Protein AF-A0A841K9D4-F1 (afdb_monomer_lite)

Sequence (179 aa):
MTDPAIRDAIVAAYGRESAAALAARYGKTKNAVIGIWFRHVPPEQRAEMLRSPARKAVMAAARARKARARRERKKALPVELPALQMEPAREPFSEIGVGLIDLLPEHCRFPIGDGRAIRYCGAPRLYKPGMFSDGCSPYCEEHTRLCYVPLEARQERKLKRKQKDVARRRPQQIAWGGL

Organism: NCBI:txid1743235

Secondary structure (DSSP, 8-state):
---HHHHHHHHHHBTTB-HHHHHHHTT--HHHHHHHHHHHS-HHHHHHHHH-HHHHHHHHHHHHHHHHHHHHHTTSPP--PPP---PPPP----SSPBPSTT--TTB---EESSGGG-EE--SBP-B-TTTSTTSB-SS-HHHHHHH---HHHHHHHHHHHHHHHHHHTS---------

Radius of gyration: 27.63 Å; chains: 1; bounding box: 62×57×73 Å

Foldseek 3Di:
DDDP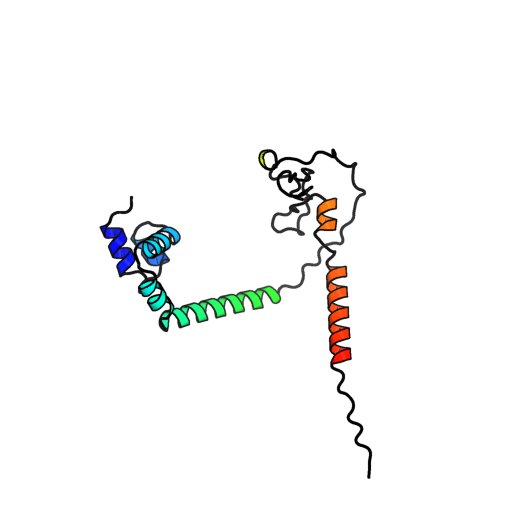VLLVVLLVCPLVDQLVVSCVVVVHDSVVSVVSNVVPDDPVVVVVSCPDPVNVVVVVVVVVVVVVVVVVVVPPDPDDDDDDPDDDDDDQPDPDAAQPVRQDPQFQQCWDDDDPPTGGSGDGWDQAPPPDPVSTHSHHPVVCCVVDDPVVVVVVVVVVVVVVVVVVPPPPPPPPDDD

pLDDT: mean 80.56, std 13.21, range [48.59, 97.12]

Structure (mmCIF, N/CA/C/O backbone):
data_AF-A0A841K9D4-F1
#
_entry.id   AF-A0A841K9D4-F1
#
loop_
_atom_site.group_PDB
_atom_site.id
_atom_site.type_symbol
_atom_site.label_atom_id
_atom_site.label_alt_id
_atom_site.label_comp_id
_atom_site.label_asym_id
_atom_site.label_entity_id
_atom_site.label_seq_id
_atom_site.pdbx_PDB_ins_code
_atom_site.Cartn_x
_atom_site.Cartn_y
_atom_site.Cartn_z
_atom_site.occupancy
_atom_site.B_iso_or_equiv
_atom_site.auth_seq_id
_atom_site.auth_comp_id
_atom_site.auth_asym_id
_atom_site.auth_atom_id
_atom_site.pdbx_PDB_model_num
ATOM 1 N N . MET A 1 1 ? 1.261 8.018 -26.901 1.00 61.44 1 MET A N 1
ATOM 2 C CA . MET A 1 1 ? 2.168 6.925 -27.327 1.00 61.44 1 MET A CA 1
ATOM 3 C C . MET A 1 1 ? 3.601 7.397 -27.110 1.00 61.44 1 MET A C 1
ATOM 5 O O . MET A 1 1 ? 3.854 8.573 -27.322 1.00 61.44 1 MET A O 1
ATOM 9 N N . THR A 1 2 ? 4.500 6.561 -26.583 1.00 78.06 2 THR A N 1
ATOM 10 C CA . THR A 1 2 ? 5.900 6.971 -26.346 1.00 78.06 2 THR A CA 1
ATOM 11 C C . THR A 1 2 ? 6.660 6.942 -27.664 1.00 78.06 2 THR A C 1
ATOM 13 O O . THR A 1 2 ? 6.565 5.942 -28.370 1.00 78.06 2 THR A O 1
ATOM 16 N N . ASP A 1 3 ? 7.414 8.000 -27.958 1.00 92.88 3 ASP A N 1
ATOM 17 C CA . ASP A 1 3 ? 8.339 8.055 -29.092 1.00 92.88 3 ASP A CA 1
ATOM 18 C C . ASP A 1 3 ? 9.238 6.793 -29.118 1.00 92.88 3 ASP A C 1
ATOM 20 O O . ASP A 1 3 ? 9.890 6.500 -28.102 1.00 92.88 3 ASP A O 1
ATOM 24 N N . PRO A 1 4 ? 9.250 6.022 -30.227 1.00 94.00 4 PRO A N 1
ATOM 25 C CA . PRO A 1 4 ? 10.085 4.834 -30.381 1.00 94.00 4 PRO A CA 1
ATOM 26 C C . PRO A 1 4 ? 11.567 5.086 -30.081 1.00 94.00 4 PRO A C 1
ATOM 28 O O . PRO A 1 4 ? 12.192 4.257 -29.421 1.00 94.00 4 PRO A O 1
ATOM 31 N N . ALA A 1 5 ? 12.108 6.249 -30.454 1.00 94.88 5 ALA A N 1
ATOM 32 C CA . ALA A 1 5 ? 13.510 6.582 -30.210 1.00 94.88 5 ALA A CA 1
ATOM 33 C C . ALA A 1 5 ? 13.805 6.730 -28.709 1.00 94.88 5 ALA A C 1
ATOM 35 O O . ALA A 1 5 ? 14.793 6.203 -28.193 1.00 94.88 5 ALA A O 1
ATOM 36 N N . ILE A 1 6 ? 12.901 7.383 -27.970 1.00 94.56 6 ILE A N 1
ATOM 37 C CA . ILE A 1 6 ? 13.016 7.532 -26.511 1.00 94.56 6 ILE A CA 1
ATOM 38 C C . ILE A 1 6 ? 12.877 6.174 -25.820 1.00 94.56 6 ILE A C 1
ATOM 40 O O . ILE A 1 6 ? 13.590 5.888 -24.856 1.00 94.56 6 ILE A O 1
ATOM 44 N N . ARG A 1 7 ? 11.958 5.326 -26.294 1.00 95.56 7 ARG A N 1
ATOM 45 C CA . ARG A 1 7 ? 11.789 3.961 -25.783 1.00 95.56 7 ARG A CA 1
ATOM 46 C C . ARG A 1 7 ? 13.087 3.168 -25.926 1.00 95.56 7 ARG A C 1
ATOM 48 O O . ARG A 1 7 ? 13.532 2.588 -24.937 1.00 95.56 7 ARG A O 1
ATOM 55 N N . ASP A 1 8 ? 13.684 3.159 -27.112 1.00 95.81 8 ASP A N 1
ATOM 56 C CA . ASP A 1 8 ? 14.861 2.337 -27.402 1.00 95.81 8 ASP A CA 1
ATOM 57 C C . ASP A 1 8 ? 16.095 2.846 -26.645 1.00 95.81 8 ASP A C 1
ATOM 59 O O . ASP A 1 8 ? 16.832 2.053 -26.054 1.00 95.81 8 ASP A O 1
ATOM 63 N N . ALA A 1 9 ? 16.243 4.169 -26.515 1.00 95.12 9 ALA A N 1
ATOM 64 C CA . ALA A 1 9 ? 17.269 4.776 -25.670 1.00 95.12 9 ALA A CA 1
ATOM 65 C C . ALA A 1 9 ? 17.110 4.398 -24.184 1.00 95.12 9 ALA A C 1
ATOM 67 O O . ALA A 1 9 ? 18.091 4.053 -23.519 1.00 95.12 9 ALA A O 1
ATOM 68 N N . ILE A 1 10 ? 15.875 4.404 -23.660 1.00 95.38 10 ILE A N 1
ATOM 69 C CA . ILE A 1 10 ? 15.587 3.940 -22.296 1.00 95.38 10 ILE A CA 1
ATOM 70 C C . ILE A 1 10 ? 15.970 2.469 -22.152 1.00 95.38 10 ILE A C 1
ATOM 72 O O . ILE A 1 10 ? 16.672 2.129 -21.204 1.00 95.38 10 ILE A O 1
ATOM 76 N N . VAL A 1 11 ? 15.536 1.603 -23.071 1.00 94.25 11 VAL A N 1
ATOM 77 C CA . VAL A 1 11 ? 15.807 0.160 -23.005 1.00 94.25 11 VAL A CA 1
ATOM 78 C C . VAL A 1 11 ? 17.309 -0.124 -23.000 1.00 94.25 11 VAL A C 1
ATOM 80 O O . VAL A 1 11 ? 17.773 -0.894 -22.161 1.00 94.25 11 VAL A O 1
ATOM 83 N N . ALA A 1 12 ? 18.071 0.548 -23.865 1.00 93.12 12 ALA A N 1
ATOM 84 C CA . ALA A 1 12 ? 19.510 0.353 -23.987 1.00 93.12 12 ALA A CA 1
ATOM 85 C C . ALA A 1 12 ? 20.308 0.867 -22.776 1.00 93.12 12 ALA A C 1
ATOM 87 O O . ALA A 1 12 ? 21.334 0.277 -22.435 1.00 93.12 12 ALA A O 1
ATOM 88 N N . ALA A 1 13 ? 19.886 1.968 -22.143 1.00 92.19 13 ALA A N 1
ATOM 89 C CA . ALA A 1 13 ? 20.603 2.596 -21.026 1.00 92.19 13 ALA A CA 1
ATOM 90 C C . ALA A 1 13 ? 20.217 2.035 -19.643 1.00 92.19 13 ALA A C 1
ATOM 92 O O . ALA A 1 13 ? 20.981 2.143 -18.674 1.00 92.19 13 ALA A O 1
ATOM 93 N N . TYR A 1 14 ? 19.029 1.439 -19.529 1.00 87.25 14 TYR A N 1
ATOM 94 C CA . TYR A 1 14 ? 18.499 0.941 -18.266 1.00 87.25 14 TYR A CA 1
ATOM 95 C C . TYR A 1 14 ? 19.344 -0.218 -17.722 1.00 87.25 14 TYR A C 1
ATOM 97 O O . TYR A 1 14 ? 19.513 -1.244 -18.371 1.00 87.25 14 TYR A O 1
ATOM 105 N N . GLY A 1 15 ? 19.874 -0.063 -16.505 1.00 81.81 15 GLY A N 1
ATOM 106 C CA . GLY A 1 15 ? 20.800 -1.023 -15.890 1.00 81.81 15 GLY A CA 1
ATOM 107 C C . GLY A 1 15 ? 22.222 -0.497 -15.744 1.00 81.81 15 GLY A C 1
ATOM 108 O O . GLY A 1 15 ? 22.879 -0.837 -14.761 1.00 81.81 15 GLY A O 1
ATOM 109 N N . ARG A 1 16 ? 22.654 0.384 -16.656 1.00 87.00 16 ARG A N 1
ATOM 110 C CA . ARG A 1 16 ? 23.852 1.221 -16.474 1.00 87.00 16 ARG A CA 1
ATOM 111 C C . ARG A 1 16 ? 23.503 2.493 -15.716 1.00 87.00 16 ARG A C 1
ATOM 113 O O . ARG A 1 16 ? 24.207 2.890 -14.795 1.00 87.00 16 ARG A O 1
ATOM 120 N N . GLU A 1 17 ? 22.367 3.085 -16.065 1.00 89.25 17 GLU A N 1
ATOM 121 C CA . GLU A 1 17 ? 21.839 4.272 -15.406 1.00 89.25 17 GLU A CA 1
ATOM 122 C C . GLU A 1 17 ? 20.659 3.935 -14.491 1.00 89.25 17 GLU A C 1
ATOM 124 O O . GLU A 1 17 ? 19.919 2.964 -14.697 1.00 89.25 17 GLU A O 1
ATOM 129 N N . SER A 1 18 ? 20.465 4.755 -13.456 1.00 91.31 18 SER A N 1
ATOM 130 C CA . SER A 1 18 ? 19.312 4.603 -12.572 1.00 91.31 18 SER A CA 1
ATOM 131 C C . SER A 1 18 ? 18.025 5.050 -13.273 1.00 91.31 18 SER A C 1
ATOM 133 O O . SE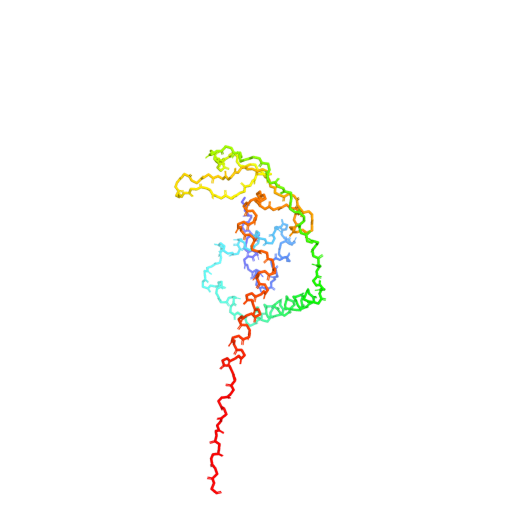R A 1 18 ? 18.007 6.023 -14.026 1.00 91.31 18 SER A O 1
ATOM 135 N N . ALA A 1 19 ? 16.906 4.399 -12.950 1.00 92.56 19 ALA A N 1
ATOM 136 C CA . ALA A 1 19 ? 15.592 4.776 -13.475 1.00 92.56 19 ALA A CA 1
ATOM 137 C C . ALA A 1 19 ? 15.216 6.244 -13.181 1.00 92.56 19 ALA A C 1
ATOM 139 O O . ALA A 1 19 ? 14.450 6.836 -13.930 1.00 92.56 19 ALA A O 1
ATOM 140 N N . ALA A 1 20 ? 15.740 6.824 -12.093 1.00 93.44 20 ALA A N 1
ATOM 141 C CA . ALA A 1 20 ? 15.516 8.224 -11.735 1.00 93.44 20 ALA A CA 1
ATOM 142 C C . ALA A 1 20 ? 16.302 9.191 -12.639 1.00 93.44 20 ALA A C 1
ATOM 144 O O . ALA A 1 20 ? 15.765 10.222 -13.029 1.00 93.44 20 ALA A O 1
ATOM 145 N N . ALA A 1 21 ? 17.534 8.837 -13.017 1.00 93.50 21 ALA A N 1
ATOM 146 C CA . ALA A 1 21 ? 18.341 9.635 -13.941 1.00 93.50 21 ALA A CA 1
ATOM 147 C C . ALA A 1 21 ? 17.725 9.652 -15.350 1.00 93.50 21 ALA A C 1
ATOM 149 O O . ALA A 1 21 ? 17.56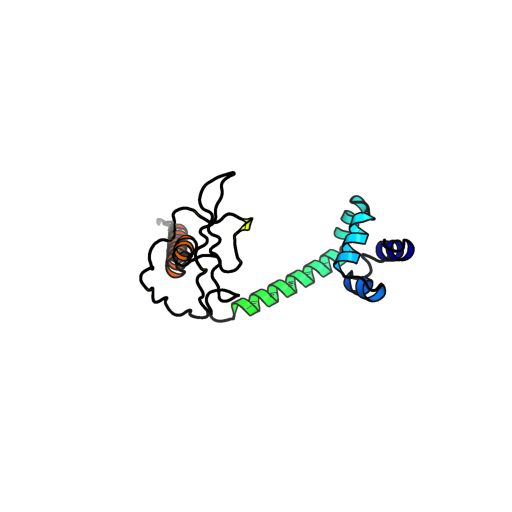2 10.714 -15.946 1.00 93.50 21 ALA A O 1
ATOM 150 N N . LEU A 1 22 ? 17.284 8.489 -15.841 1.00 95.56 22 LEU A N 1
ATOM 151 C CA . LEU A 1 22 ? 16.584 8.381 -17.127 1.00 95.56 22 LEU A CA 1
ATOM 152 C C . LEU A 1 22 ? 15.236 9.119 -17.109 1.00 95.56 22 LEU A C 1
ATOM 154 O O . LEU A 1 22 ? 14.869 9.770 -18.082 1.00 95.56 22 LEU A O 1
ATOM 158 N N . ALA A 1 23 ? 14.514 9.053 -15.989 1.00 96.31 23 ALA A N 1
ATOM 159 C CA . ALA A 1 23 ? 13.276 9.799 -15.783 1.00 96.31 23 ALA A CA 1
ATOM 160 C C . ALA A 1 23 ? 13.492 11.313 -15.925 1.00 96.31 23 ALA A C 1
ATOM 162 O O . ALA A 1 23 ? 12.771 11.956 -16.685 1.00 96.31 23 ALA A O 1
ATOM 163 N N . ALA A 1 24 ? 14.521 11.855 -15.266 1.00 96.25 24 ALA A N 1
ATOM 164 C CA . ALA A 1 24 ? 14.876 13.266 -15.374 1.00 96.25 24 ALA A CA 1
ATOM 165 C C . ALA A 1 24 ? 15.276 13.655 -16.808 1.00 96.25 24 ALA A C 1
ATOM 167 O O . ALA A 1 24 ? 14.780 14.651 -17.324 1.00 96.25 24 ALA A O 1
ATOM 168 N N . ARG A 1 25 ? 16.107 12.842 -17.479 1.00 96.38 25 ARG A N 1
ATOM 169 C CA . ARG A 1 25 ? 16.592 13.122 -18.843 1.00 96.38 25 ARG A CA 1
ATOM 170 C C . ARG A 1 25 ? 15.470 13.186 -19.880 1.00 96.38 25 ARG A C 1
ATOM 172 O O . ARG A 1 25 ? 15.495 14.047 -20.748 1.00 96.38 25 ARG A O 1
ATOM 179 N N . TYR A 1 26 ? 14.505 12.271 -19.806 1.00 95.75 26 TYR A N 1
ATOM 180 C CA . TYR A 1 26 ? 13.451 12.138 -20.819 1.00 95.75 26 TYR A CA 1
ATOM 181 C C . TYR A 1 26 ? 12.103 12.734 -20.390 1.00 95.75 26 TYR A C 1
ATOM 183 O O . TYR A 1 26 ? 11.088 12.455 -21.032 1.00 95.75 26 TYR A O 1
ATOM 191 N N . GLY A 1 27 ? 12.060 13.494 -19.289 1.00 95.81 27 GLY A N 1
ATOM 192 C CA . GLY A 1 27 ? 10.825 14.100 -18.780 1.00 95.81 27 GLY A CA 1
ATOM 193 C C . GLY A 1 27 ? 9.743 13.069 -18.436 1.00 95.81 27 GLY A C 1
ATOM 194 O O . GLY A 1 27 ? 8.563 13.275 -18.713 1.00 95.81 27 GLY A O 1
ATOM 195 N N . LYS A 1 28 ? 10.131 11.912 -17.887 1.00 95.38 28 LYS A N 1
ATOM 196 C CA . LYS A 1 28 ? 9.208 10.825 -17.512 1.00 95.38 28 LYS A CA 1
ATOM 197 C C . LYS A 1 28 ? 9.241 10.573 -16.016 1.00 95.38 28 LYS A C 1
ATOM 199 O O . LYS A 1 28 ? 10.209 10.882 -15.336 1.00 95.38 28 LYS A O 1
ATOM 204 N N . THR A 1 29 ? 8.203 9.934 -15.485 1.00 97.12 29 THR A N 1
ATOM 205 C CA . THR A 1 29 ? 8.250 9.440 -14.105 1.00 97.12 29 THR A CA 1
ATOM 206 C C . THR A 1 29 ? 9.127 8.191 -14.022 1.00 97.12 29 THR A C 1
ATOM 208 O O . THR A 1 29 ? 9.206 7.394 -14.961 1.00 97.12 29 THR A O 1
ATOM 211 N N . LYS A 1 30 ? 9.745 7.961 -12.859 1.00 95.75 30 LYS A N 1
ATOM 212 C CA . LYS A 1 30 ? 10.536 6.748 -12.593 1.00 95.75 30 LYS A CA 1
ATOM 213 C C . LYS A 1 30 ? 9.760 5.463 -12.922 1.00 95.75 30 LYS A C 1
ATOM 215 O O . LYS A 1 30 ? 10.314 4.551 -13.529 1.00 95.75 30 LYS A O 1
ATOM 220 N N . ASN A 1 31 ? 8.479 5.397 -12.553 1.00 96.06 31 ASN A N 1
ATOM 221 C CA . ASN A 1 31 ? 7.635 4.226 -12.807 1.00 96.06 31 ASN A CA 1
ATOM 222 C C . ASN A 1 31 ? 7.332 4.037 -14.298 1.00 96.06 31 ASN A C 1
ATOM 224 O O . ASN A 1 31 ? 7.272 2.900 -14.759 1.00 96.06 31 ASN A O 1
ATOM 228 N N . ALA A 1 32 ? 7.204 5.125 -15.065 1.00 96.44 32 ALA A N 1
ATOM 229 C CA . ALA A 1 32 ? 7.035 5.040 -16.511 1.00 96.44 32 ALA A CA 1
ATOM 230 C C . ALA A 1 32 ? 8.278 4.444 -17.189 1.00 96.44 32 ALA A C 1
ATOM 232 O O . ALA A 1 32 ? 8.137 3.553 -18.023 1.00 96.44 32 ALA A O 1
ATOM 233 N N . VAL A 1 33 ? 9.484 4.865 -16.787 1.00 96.69 33 VAL A N 1
ATOM 234 C CA . VAL A 1 33 ? 10.756 4.302 -17.283 1.00 96.69 33 VAL A CA 1
ATOM 235 C C . VAL A 1 33 ? 10.854 2.807 -16.965 1.00 96.69 33 VAL A C 1
ATOM 237 O O . VAL A 1 33 ? 11.141 2.006 -17.852 1.00 96.69 33 VAL A O 1
ATOM 240 N N . ILE A 1 34 ? 10.541 2.420 -15.722 1.00 93.75 34 ILE A N 1
ATOM 241 C CA . ILE A 1 34 ? 10.497 1.013 -15.296 1.00 93.75 34 ILE A CA 1
ATOM 242 C C . ILE A 1 34 ? 9.519 0.222 -16.178 1.00 93.75 34 ILE A C 1
ATOM 244 O O . ILE A 1 34 ? 9.882 -0.814 -16.729 1.00 93.75 34 ILE A O 1
ATOM 248 N N . GLY A 1 35 ? 8.291 0.718 -16.348 1.00 94.62 35 GLY A N 1
ATOM 249 C CA . GLY A 1 35 ? 7.260 0.048 -17.139 1.00 94.62 35 GLY A CA 1
ATOM 250 C C . GLY A 1 35 ? 7.616 -0.088 -18.621 1.00 94.62 35 GLY A C 1
ATOM 251 O O . GLY A 1 35 ? 7.310 -1.112 -19.223 1.00 94.62 35 GLY A O 1
ATOM 252 N N . ILE A 1 36 ? 8.286 0.911 -19.207 1.00 95.00 36 ILE A N 1
ATOM 253 C CA . ILE A 1 36 ? 8.812 0.836 -20.578 1.00 95.00 36 ILE A CA 1
ATOM 254 C C . ILE A 1 36 ? 9.821 -0.311 -20.681 1.00 95.00 36 ILE A C 1
ATOM 256 O O . ILE A 1 36 ? 9.649 -1.194 -21.516 1.00 95.00 36 ILE A O 1
ATOM 260 N N . TRP A 1 37 ? 10.808 -0.361 -19.787 1.00 94.88 37 TRP A N 1
ATOM 261 C CA . TRP A 1 37 ? 11.807 -1.428 -19.803 1.00 94.88 37 TRP A CA 1
ATOM 262 C C . TRP A 1 37 ? 11.182 -2.819 -19.617 1.00 94.88 37 TRP A C 1
ATOM 264 O O . TRP A 1 37 ? 11.459 -3.733 -20.388 1.00 94.88 37 TRP A O 1
ATOM 274 N N . PHE A 1 38 ? 10.268 -2.983 -18.654 1.00 93.12 38 PHE A N 1
ATOM 275 C CA . PHE A 1 38 ? 9.635 -4.280 -18.387 1.00 93.12 38 PHE A CA 1
ATOM 276 C C . PHE A 1 38 ? 8.763 -4.805 -19.534 1.00 93.12 38 PHE A C 1
ATOM 278 O O . PHE A 1 38 ? 8.614 -6.023 -19.628 1.00 93.12 38 PHE A O 1
ATOM 285 N N . ARG A 1 39 ? 8.182 -3.929 -20.366 1.00 94.94 39 ARG A N 1
ATOM 286 C CA . ARG A 1 39 ? 7.363 -4.322 -21.527 1.00 94.94 39 ARG A CA 1
ATOM 287 C C . ARG A 1 39 ? 8.190 -4.716 -22.746 1.00 94.94 39 ARG A C 1
ATOM 289 O O . ARG A 1 39 ? 7.735 -5.543 -23.522 1.00 94.94 39 ARG A O 1
ATOM 296 N N . HIS A 1 40 ? 9.359 -4.105 -22.924 1.00 93.31 40 HIS A N 1
ATOM 297 C CA . HIS A 1 40 ? 10.148 -4.243 -24.151 1.00 93.31 40 HIS A CA 1
ATOM 298 C C . HIS A 1 40 ? 11.380 -5.140 -24.004 1.00 93.31 40 HIS A C 1
ATOM 300 O O . HIS A 1 40 ? 11.969 -5.508 -25.013 1.00 93.31 40 HIS A O 1
ATOM 306 N N . VAL A 1 41 ? 11.757 -5.520 -22.779 1.00 91.44 41 VAL A N 1
ATOM 307 C CA . VAL A 1 41 ? 12.875 -6.441 -22.537 1.00 91.44 41 VAL A CA 1
ATOM 308 C C . VAL A 1 41 ? 12.366 -7.843 -22.179 1.00 91.44 41 VAL A C 1
ATOM 310 O O . VAL A 1 41 ? 11.579 -7.973 -21.230 1.00 91.44 41 VAL A O 1
ATOM 313 N N . PRO A 1 42 ? 12.827 -8.899 -22.882 1.00 91.62 42 PRO A N 1
ATOM 314 C CA . PRO A 1 42 ? 12.446 -10.283 -22.607 1.00 91.62 42 PRO A CA 1
ATOM 315 C C . PRO A 1 42 ? 12.762 -10.739 -21.167 1.00 91.62 42 PRO A C 1
ATOM 317 O O . PRO A 1 42 ? 13.751 -10.294 -20.576 1.00 91.62 42 PRO A O 1
ATOM 320 N N . PRO A 1 43 ? 11.942 -11.622 -20.560 1.00 87.25 43 PRO A N 1
ATOM 321 C CA . PRO A 1 43 ? 12.161 -12.170 -19.214 1.00 87.25 43 PRO A CA 1
ATOM 322 C C . PRO A 1 43 ? 13.571 -12.708 -18.957 1.00 87.25 43 PRO A C 1
ATOM 324 O O . PRO A 1 43 ? 14.103 -12.485 -17.868 1.00 87.25 43 PRO A O 1
ATOM 327 N N . GLU A 1 44 ? 14.183 -13.345 -19.946 1.00 87.50 44 GLU A N 1
ATOM 328 C CA . GLU A 1 44 ? 15.506 -13.961 -19.869 1.00 87.50 44 GLU A CA 1
ATOM 329 C C . GLU A 1 44 ? 16.582 -12.894 -19.621 1.00 87.50 44 GLU A C 1
ATOM 331 O O . GLU A 1 44 ? 17.340 -12.969 -18.650 1.00 87.50 44 GLU A O 1
ATOM 336 N N . GLN A 1 45 ? 16.552 -11.820 -20.414 1.00 82.75 45 GLN A N 1
ATOM 337 C CA . GLN A 1 45 ? 17.466 -10.681 -20.281 1.00 82.75 45 GLN A CA 1
ATOM 338 C C . GLN A 1 45 ? 17.223 -9.907 -18.976 1.00 82.75 45 GLN A C 1
ATOM 340 O O . GLN A 1 45 ? 18.162 -9.438 -18.323 1.00 82.75 45 GLN A O 1
ATOM 345 N N . ARG A 1 46 ? 15.961 -9.814 -18.524 1.00 84.81 46 ARG A N 1
ATOM 346 C CA . ARG A 1 46 ? 15.630 -9.192 -17.229 1.00 84.81 46 ARG A CA 1
ATOM 347 C C . ARG A 1 46 ? 16.252 -9.965 -16.062 1.00 84.81 46 ARG A C 1
ATOM 349 O O . ARG A 1 46 ? 16.745 -9.344 -15.114 1.00 84.81 46 ARG A O 1
ATOM 356 N N . ALA A 1 47 ? 16.227 -11.298 -16.117 1.00 79.94 47 ALA A N 1
ATOM 357 C CA . ALA A 1 47 ? 16.776 -12.167 -15.080 1.00 79.94 47 ALA A CA 1
ATOM 358 C C . ALA A 1 47 ? 18.306 -12.071 -14.997 1.00 79.94 47 ALA A C 1
ATOM 360 O O . ALA A 1 47 ? 18.856 -12.003 -13.896 1.00 79.94 47 ALA A O 1
ATOM 361 N N . GLU A 1 48 ? 18.987 -11.994 -16.137 1.00 79.00 48 GLU A N 1
ATOM 362 C CA . GLU A 1 48 ? 20.441 -11.833 -16.204 1.00 79.00 48 GLU A CA 1
ATOM 363 C C . GLU A 1 48 ? 20.900 -10.509 -15.575 1.00 79.00 48 GLU A C 1
ATOM 365 O O . GLU A 1 48 ? 21.739 -10.486 -14.669 1.00 79.00 48 GLU A O 1
ATOM 370 N N . MET A 1 49 ? 20.234 -9.404 -15.916 1.00 70.38 49 MET A N 1
ATOM 371 C CA . MET A 1 49 ? 20.494 -8.095 -15.307 1.00 70.38 49 MET A CA 1
ATOM 372 C C . MET A 1 49 ? 20.186 -8.029 -13.802 1.00 70.38 49 MET A C 1
ATOM 374 O O . MET A 1 49 ? 20.737 -7.194 -13.078 1.00 70.38 49 MET A O 1
ATOM 378 N N . LEU A 1 50 ? 19.266 -8.856 -13.300 1.00 68.06 50 LEU A N 1
ATOM 379 C CA . LEU A 1 50 ? 18.979 -8.973 -11.865 1.00 68.06 50 LEU A CA 1
ATOM 380 C C . LEU A 1 50 ? 20.051 -9.774 -11.117 1.00 68.06 50 LEU A C 1
ATOM 382 O O . LEU A 1 50 ? 20.220 -9.586 -9.910 1.00 68.06 50 LEU A O 1
ATOM 386 N N . ARG A 1 51 ? 20.783 -10.644 -11.820 1.00 69.31 51 ARG A N 1
ATOM 387 C CA . ARG A 1 51 ? 21.836 -11.493 -11.252 1.00 69.31 51 ARG A CA 1
ATOM 388 C C . ARG A 1 51 ? 23.201 -10.805 -11.186 1.00 69.31 51 ARG A C 1
ATOM 390 O O . ARG A 1 51 ? 24.083 -11.344 -10.514 1.00 69.31 51 ARG A O 1
ATOM 397 N N . SER A 1 52 ? 23.361 -9.625 -11.794 1.00 71.19 52 SER A N 1
ATOM 398 C CA . SER A 1 52 ? 24.653 -8.935 -11.855 1.00 71.19 52 SER A CA 1
ATOM 399 C C . SER A 1 52 ? 25.223 -8.606 -10.456 1.00 71.19 52 SER A C 1
ATOM 401 O O . SER A 1 52 ? 24.488 -8.144 -9.569 1.00 71.19 52 SER A O 1
ATOM 403 N N . PRO A 1 53 ? 26.537 -8.815 -10.224 1.00 72.25 53 PRO A N 1
ATOM 404 C CA . PRO A 1 53 ? 27.182 -8.540 -8.936 1.00 72.25 53 PRO A CA 1
ATOM 405 C C . PRO A 1 53 ? 27.045 -7.078 -8.494 1.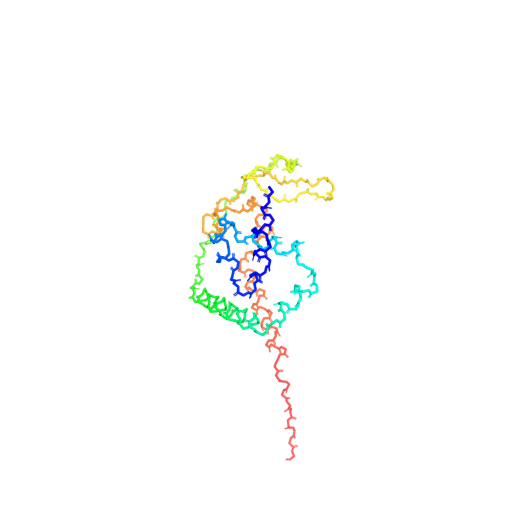00 72.25 53 PRO A C 1
ATOM 407 O O . PRO A 1 53 ? 26.760 -6.805 -7.328 1.00 72.25 53 PRO A O 1
ATOM 410 N N . ALA A 1 54 ? 27.150 -6.140 -9.440 1.00 69.69 54 ALA A N 1
ATOM 411 C CA . ALA A 1 54 ? 26.987 -4.710 -9.187 1.00 69.69 54 ALA A CA 1
ATOM 412 C C . ALA A 1 54 ? 25.601 -4.388 -8.604 1.00 69.69 54 ALA A C 1
ATOM 414 O O . ALA A 1 54 ? 25.474 -3.648 -7.626 1.00 69.69 54 ALA A O 1
ATOM 415 N N . ARG A 1 55 ? 24.542 -5.012 -9.133 1.00 67.75 55 ARG A N 1
ATOM 416 C CA . ARG A 1 55 ? 23.184 -4.806 -8.625 1.00 67.75 55 ARG A CA 1
ATOM 417 C C . ARG A 1 55 ? 22.970 -5.469 -7.267 1.00 67.75 55 ARG A C 1
ATOM 419 O O . ARG A 1 55 ? 22.278 -4.898 -6.422 1.00 67.75 55 ARG A O 1
ATOM 426 N N . LYS A 1 56 ? 23.594 -6.627 -7.019 1.00 73.62 56 LYS A N 1
ATOM 427 C CA . LYS A 1 56 ? 23.604 -7.255 -5.687 1.00 73.62 56 LYS A CA 1
ATOM 428 C C . LYS A 1 56 ? 24.253 -6.338 -4.645 1.00 73.62 56 LYS A C 1
ATOM 430 O O . LYS A 1 56 ? 23.676 -6.171 -3.571 1.00 73.62 56 LYS A O 1
ATOM 435 N N . ALA A 1 57 ? 25.369 -5.685 -4.975 1.00 75.00 57 ALA A N 1
ATOM 436 C CA . ALA A 1 57 ? 26.040 -4.731 -4.090 1.00 75.00 57 ALA A CA 1
ATOM 437 C C . ALA A 1 57 ? 25.163 -3.502 -3.781 1.00 75.00 57 ALA A C 1
ATOM 439 O O . ALA A 1 57 ? 24.966 -3.158 -2.614 1.00 75.00 57 ALA A O 1
ATOM 440 N N . VAL A 1 58 ? 24.539 -2.899 -4.801 1.00 75.31 58 VAL A N 1
ATOM 441 C CA . VAL A 1 58 ? 23.610 -1.764 -4.620 1.00 75.31 58 VAL A CA 1
ATOM 442 C C . VAL A 1 58 ? 22.412 -2.154 -3.743 1.00 75.31 58 VAL A C 1
ATOM 444 O O . VAL A 1 58 ? 22.023 -1.414 -2.835 1.00 75.31 58 VAL A O 1
ATOM 447 N N . MET A 1 59 ? 21.840 -3.342 -3.959 1.00 74.62 59 MET A N 1
ATOM 448 C CA . MET A 1 59 ? 20.726 -3.847 -3.150 1.00 74.62 59 MET A CA 1
ATOM 449 C C . MET A 1 59 ? 21.147 -4.149 -1.706 1.00 74.62 59 MET A C 1
ATOM 451 O O . MET A 1 59 ? 20.378 -3.883 -0.778 1.00 74.62 59 MET A O 1
ATOM 455 N N . ALA A 1 60 ? 22.358 -4.667 -1.492 1.00 79.06 60 ALA A N 1
ATOM 456 C CA . ALA A 1 60 ? 22.912 -4.895 -0.160 1.00 79.06 60 ALA A CA 1
ATOM 457 C C . ALA A 1 60 ? 23.112 -3.574 0.602 1.00 79.06 60 ALA A C 1
ATOM 459 O O . ALA A 1 60 ? 22.664 -3.457 1.745 1.00 79.06 60 ALA A O 1
ATOM 460 N N . ALA A 1 61 ? 23.664 -2.547 -0.052 1.00 78.69 61 ALA A N 1
ATOM 461 C CA . ALA A 1 61 ? 23.820 -1.212 0.526 1.00 78.69 61 ALA A CA 1
ATOM 462 C C . ALA A 1 61 ? 22.464 -0.574 0.892 1.00 78.69 61 ALA A C 1
ATOM 464 O O . ALA A 1 61 ? 22.286 -0.054 1.998 1.00 78.69 61 ALA A O 1
ATOM 465 N N . ALA A 1 62 ? 21.461 -0.682 0.013 1.00 77.62 62 ALA A N 1
ATOM 466 C CA . ALA A 1 62 ? 20.108 -0.195 0.293 1.00 77.62 62 ALA A CA 1
ATOM 467 C C . ALA A 1 62 ? 19.463 -0.919 1.492 1.00 77.62 62 ALA A C 1
ATOM 469 O O . ALA A 1 62 ? 18.825 -0.288 2.343 1.00 77.62 62 ALA A O 1
ATOM 470 N N . ARG A 1 63 ? 19.658 -2.241 1.602 1.00 83.19 63 ARG A N 1
ATOM 471 C CA . ARG A 1 63 ? 19.196 -3.037 2.752 1.00 83.19 63 ARG A CA 1
ATOM 472 C C . ARG A 1 63 ? 19.895 -2.624 4.046 1.00 83.19 63 ARG A C 1
ATOM 474 O O . ARG A 1 63 ? 19.212 -2.458 5.056 1.00 83.19 63 ARG A O 1
ATOM 481 N N . ALA A 1 64 ? 21.208 -2.399 4.014 1.00 83.00 64 ALA A N 1
ATOM 482 C CA . ALA A 1 64 ? 21.973 -1.931 5.168 1.00 83.00 64 ALA A CA 1
ATOM 483 C C . ALA A 1 64 ? 21.476 -0.559 5.659 1.00 83.00 64 ALA A C 1
ATOM 485 O O . ALA A 1 64 ? 21.208 -0.386 6.850 1.00 83.00 64 ALA A O 1
ATOM 486 N N . ARG A 1 65 ? 21.226 0.386 4.740 1.00 82.00 65 ARG A N 1
ATOM 487 C CA . ARG A 1 65 ? 20.661 1.705 5.072 1.00 82.00 65 ARG A CA 1
ATOM 488 C C . ARG A 1 65 ? 19.273 1.596 5.710 1.00 82.00 65 ARG A C 1
ATOM 490 O O . ARG A 1 65 ? 19.007 2.239 6.724 1.00 82.00 65 ARG A O 1
ATOM 497 N N . LYS A 1 66 ? 18.401 0.730 5.179 1.00 80.12 66 LYS A N 1
ATOM 498 C CA . LYS A 1 66 ? 17.069 0.473 5.758 1.00 80.12 66 LYS A CA 1
ATOM 499 C C . LYS A 1 66 ? 17.157 -0.175 7.146 1.00 80.12 66 LYS A C 1
ATOM 501 O O . LYS A 1 66 ? 16.375 0.161 8.035 1.00 80.12 66 LYS A O 1
ATOM 506 N N . ALA A 1 67 ? 18.108 -1.086 7.350 1.00 80.38 67 ALA A N 1
ATOM 507 C CA . ALA A 1 67 ? 18.345 -1.714 8.647 1.00 80.38 67 ALA A CA 1
ATOM 508 C C . ALA A 1 67 ? 18.828 -0.698 9.694 1.00 80.38 67 ALA A C 1
ATOM 510 O O . ALA A 1 67 ? 18.343 -0.727 10.828 1.00 80.38 67 ALA A O 1
ATOM 511 N N . ARG A 1 68 ? 19.707 0.235 9.305 1.00 80.75 68 ARG A N 1
ATOM 512 C CA . ARG A 1 68 ? 20.156 1.343 10.159 1.00 80.75 68 ARG A CA 1
ATOM 513 C C . ARG A 1 68 ? 18.993 2.250 10.573 1.00 80.75 68 ARG A C 1
ATOM 515 O O . ARG A 1 68 ? 18.765 2.409 11.769 1.00 80.75 68 ARG A O 1
ATOM 522 N N . ALA A 1 69 ? 18.183 2.712 9.620 1.00 75.75 69 ALA A N 1
ATOM 523 C CA . ALA A 1 69 ? 17.009 3.543 9.911 1.00 75.75 69 ALA A CA 1
ATOM 524 C C . ALA A 1 69 ? 16.006 2.845 10.856 1.00 75.75 69 ALA A C 1
ATOM 526 O O . ALA A 1 69 ? 15.405 3.463 11.733 1.00 75.75 69 ALA A O 1
ATOM 527 N N . ARG A 1 70 ? 15.843 1.519 10.729 1.00 74.69 70 ARG A N 1
ATOM 528 C CA . ARG A 1 70 ? 14.995 0.733 11.640 1.00 74.69 70 ARG A CA 1
ATOM 529 C C . ARG A 1 70 ? 15.584 0.623 13.050 1.00 74.69 70 ARG A C 1
ATOM 531 O O . ARG A 1 70 ? 14.815 0.567 14.006 1.00 74.69 70 ARG A O 1
ATOM 538 N N . ARG A 1 71 ? 16.912 0.546 13.193 1.00 73.50 71 ARG A N 1
ATOM 539 C CA . ARG A 1 71 ? 17.579 0.554 14.507 1.00 73.50 71 ARG A CA 1
ATOM 540 C C . ARG A 1 71 ? 17.426 1.911 15.191 1.00 73.50 71 ARG A C 1
ATOM 542 O O . ARG A 1 71 ? 17.122 1.934 16.376 1.00 73.50 71 ARG A O 1
ATOM 549 N N . GLU A 1 72 ? 17.544 3.002 14.442 1.00 73.44 72 GLU A N 1
ATOM 550 C CA . GLU A 1 72 ? 17.317 4.363 14.947 1.00 73.44 72 GLU A CA 1
ATOM 551 C C . GLU A 1 72 ? 15.864 4.550 15.414 1.00 73.44 72 GLU A C 1
ATOM 553 O O . GLU A 1 72 ? 15.638 4.965 16.546 1.00 73.44 72 GLU A O 1
ATOM 558 N N . ARG A 1 73 ? 14.868 4.091 14.640 1.00 66.12 73 ARG A N 1
ATOM 559 C CA . ARG A 1 73 ? 13.453 4.111 15.069 1.00 66.12 73 ARG A CA 1
ATOM 560 C C . ARG A 1 73 ? 13.154 3.299 16.333 1.00 66.12 73 ARG A C 1
ATOM 562 O O . ARG A 1 73 ? 12.206 3.616 17.034 1.00 66.12 73 ARG A O 1
ATOM 569 N N . LYS A 1 74 ? 13.920 2.244 16.623 1.00 62.62 74 LYS A N 1
ATOM 570 C CA . LYS A 1 74 ? 13.739 1.430 17.840 1.00 62.62 74 LYS A CA 1
ATOM 571 C C . LYS A 1 74 ? 14.313 2.076 19.103 1.00 62.62 74 LYS A C 1
ATOM 573 O O . LYS A 1 74 ? 14.025 1.577 20.183 1.00 62.62 74 LYS A O 1
ATOM 578 N N . LYS A 1 75 ? 15.131 3.127 18.972 1.00 63.72 75 LYS A N 1
ATOM 579 C CA . LYS A 1 75 ? 15.603 3.936 20.107 1.00 63.72 75 LYS A CA 1
ATOM 580 C C . LYS A 1 75 ? 14.603 5.017 20.522 1.00 63.72 75 LYS A C 1
ATOM 582 O O . LYS A 1 75 ? 14.801 5.624 21.566 1.00 63.72 75 LYS A O 1
ATOM 587 N N . ALA A 1 76 ? 13.550 5.254 19.737 1.00 64.44 76 ALA A N 1
ATOM 588 C CA . ALA A 1 76 ? 12.448 6.088 20.189 1.00 64.44 76 ALA A CA 1
ATOM 589 C C . ALA A 1 76 ? 11.752 5.378 21.359 1.00 64.44 76 ALA A C 1
ATOM 591 O O . ALA A 1 76 ? 11.360 4.213 21.232 1.00 64.44 76 ALA A O 1
ATOM 592 N N . LEU A 1 77 ? 11.662 6.069 22.496 1.00 67.25 77 LEU A N 1
ATOM 593 C CA . LEU A 1 77 ? 10.935 5.604 23.672 1.00 67.25 77 LEU A CA 1
ATOM 594 C C . LEU A 1 77 ? 9.484 5.276 23.277 1.00 67.25 77 LEU A C 1
ATOM 596 O O . LEU A 1 77 ? 8.929 5.946 22.399 1.00 67.25 77 LEU A O 1
ATOM 600 N N . PRO A 1 78 ? 8.867 4.240 23.873 1.00 65.44 78 PRO A N 1
ATOM 601 C CA . PRO A 1 78 ? 7.444 3.998 23.698 1.00 65.44 78 PRO A CA 1
ATOM 602 C C . PRO A 1 78 ? 6.695 5.270 24.097 1.00 65.44 78 PRO A C 1
ATOM 604 O O . PRO A 1 78 ? 6.870 5.758 25.208 1.00 65.44 78 PRO A O 1
ATOM 607 N N . VAL A 1 79 ? 5.896 5.820 23.186 1.00 72.38 79 VAL A N 1
ATOM 608 C CA . VAL A 1 79 ? 4.938 6.861 23.555 1.00 72.38 79 VAL A CA 1
ATOM 609 C C . VAL A 1 79 ? 3.890 6.166 24.415 1.00 72.38 79 VAL A C 1
ATOM 611 O O . VAL A 1 79 ? 3.182 5.285 23.920 1.00 72.38 79 VAL A O 1
ATOM 614 N N . GLU A 1 80 ? 3.851 6.491 25.706 1.00 60.09 80 GLU A N 1
ATOM 615 C CA . GLU A 1 80 ? 2.758 6.076 26.579 1.00 60.09 80 GLU A CA 1
ATOM 616 C C . GLU A 1 80 ? 1.483 6.735 26.062 1.00 60.09 80 GLU A C 1
ATOM 618 O O . GLU A 1 80 ? 1.343 7.958 26.060 1.00 60.09 80 GLU A O 1
ATOM 623 N N . LEU A 1 81 ? 0.581 5.913 25.530 1.00 64.19 81 LEU A N 1
ATOM 624 C CA . LEU A 1 81 ? -0.743 6.371 25.150 1.00 64.19 81 LEU A CA 1
ATOM 625 C C . LEU A 1 81 ? -1.591 6.428 26.424 1.00 64.19 81 LEU A C 1
ATOM 627 O O . LEU A 1 81 ? -1.585 5.449 27.175 1.00 64.19 81 LEU A O 1
ATOM 631 N N . PRO A 1 82 ? -2.309 7.534 26.679 1.00 74.50 82 PRO A N 1
ATOM 632 C CA . PRO A 1 82 ? -3.17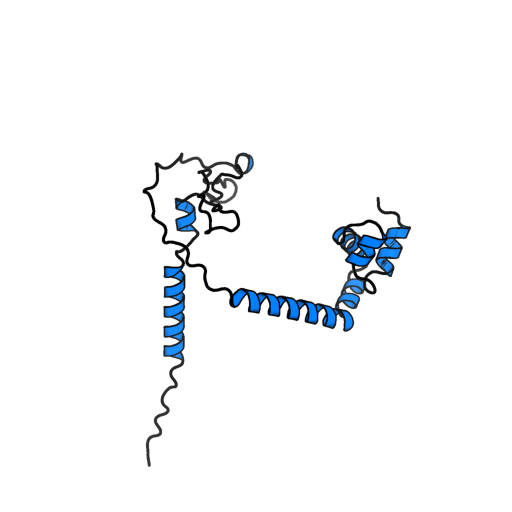7 7.638 27.842 1.00 74.50 82 PRO A CA 1
ATOM 633 C C . PRO A 1 82 ? -4.217 6.514 27.833 1.00 74.50 82 PRO A C 1
ATOM 635 O O . PRO A 1 82 ? -4.746 6.143 26.779 1.00 74.50 82 PRO A O 1
ATOM 638 N N . ALA A 1 83 ? -4.492 5.968 29.019 1.00 60.78 83 ALA A N 1
ATOM 639 C CA . ALA A 1 83 ? -5.509 4.946 29.206 1.00 60.78 83 ALA A CA 1
ATOM 640 C C . ALA A 1 83 ? -6.863 5.462 28.698 1.00 60.78 83 ALA A C 1
ATOM 642 O O . ALA A 1 83 ? -7.282 6.581 28.996 1.00 60.78 83 ALA A O 1
ATOM 643 N N . LEU A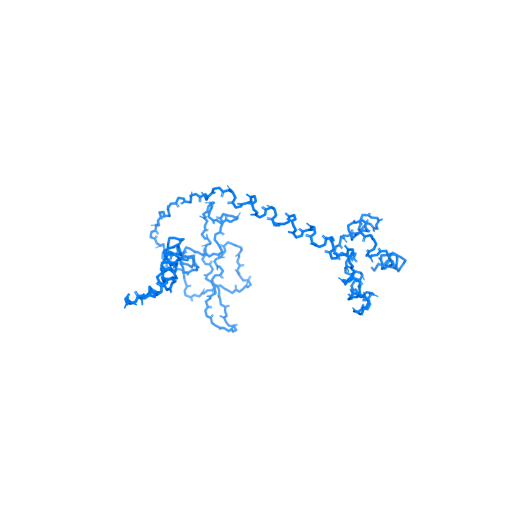 1 84 ? -7.534 4.640 27.895 1.00 58.22 84 LEU A N 1
ATOM 644 C CA . LEU A 1 84 ? -8.831 4.966 27.323 1.00 58.22 84 LEU A CA 1
ATOM 645 C C . LEU A 1 84 ? -9.881 5.046 28.434 1.00 58.22 84 LEU A C 1
ATOM 647 O O . LEU A 1 84 ? -10.291 4.015 28.958 1.00 58.22 84 LEU A O 1
ATOM 651 N N . GLN A 1 85 ? -10.362 6.249 28.744 1.00 61.91 85 GLN A N 1
ATOM 652 C CA . GLN A 1 85 ? -11.648 6.400 29.419 1.00 61.91 85 GLN A CA 1
ATOM 653 C C . GLN A 1 85 ? -12.741 6.013 28.415 1.00 61.91 85 GLN A C 1
ATOM 655 O O . GLN A 1 85 ? -12.815 6.561 27.312 1.00 61.91 85 GLN A O 1
ATOM 660 N N . MET A 1 86 ? -13.496 4.968 28.744 1.00 51.38 86 MET A N 1
ATOM 661 C CA . MET A 1 86 ? -14.520 4.386 27.880 1.00 51.38 86 MET A CA 1
ATOM 662 C C . MET A 1 86 ? -15.883 4.900 28.333 1.00 51.38 86 MET A C 1
ATOM 664 O O . MET A 1 86 ? -16.355 4.517 29.399 1.00 51.38 86 MET A O 1
ATOM 668 N N . GLU A 1 87 ? -16.506 5.749 27.522 1.00 64.12 87 GLU A N 1
ATOM 669 C CA . GLU A 1 87 ? -17.913 6.110 27.696 1.00 64.12 87 GLU A CA 1
ATOM 670 C C . GLU A 1 87 ? -18.806 4.913 27.300 1.00 64.12 87 GLU A C 1
ATOM 672 O O . GLU A 1 87 ? -18.433 4.113 26.426 1.00 64.12 87 GLU A O 1
ATOM 677 N N . PRO A 1 88 ? -19.975 4.738 27.939 1.00 55.12 88 PRO A N 1
ATOM 678 C CA . PRO A 1 88 ? -20.942 3.728 27.531 1.00 55.12 88 PRO A CA 1
ATOM 679 C C . PRO A 1 88 ? -21.460 4.029 26.117 1.00 55.12 88 PRO A C 1
ATOM 681 O O . PRO A 1 88 ? -21.760 5.171 25.769 1.00 55.12 88 PRO A O 1
ATOM 684 N N . ALA A 1 89 ? -21.540 2.987 25.286 1.00 54.59 89 ALA A N 1
ATOM 685 C CA . ALA A 1 89 ? -21.948 3.105 23.892 1.00 54.59 89 ALA A CA 1
ATOM 686 C C . ALA A 1 89 ? -23.384 3.648 23.783 1.00 54.59 89 ALA A C 1
ATOM 688 O O . ALA A 1 89 ? -24.292 3.145 24.445 1.00 54.59 89 ALA A O 1
ATOM 689 N N . ARG A 1 90 ? -23.590 4.657 22.925 1.00 50.16 90 ARG A N 1
ATOM 690 C CA . ARG A 1 90 ? -24.932 5.046 22.464 1.00 50.16 90 ARG A CA 1
ATOM 691 C C . ARG A 1 90 ? -25.501 3.945 21.565 1.00 50.16 90 ARG A C 1
ATOM 693 O O . ARG A 1 90 ? -24.736 3.243 20.909 1.00 50.16 90 ARG A O 1
ATOM 700 N N . GLU A 1 91 ? -26.824 3.818 21.597 1.00 52.91 91 GLU A N 1
ATOM 701 C CA . GLU A 1 91 ? -27.640 2.719 21.064 1.00 52.91 91 GLU A CA 1
ATOM 702 C C . GLU A 1 91 ? -27.203 2.134 19.703 1.00 52.91 91 GLU A C 1
ATOM 704 O O . GLU A 1 91 ? -26.693 2.859 18.841 1.00 52.91 91 GLU A O 1
ATOM 709 N N . PRO A 1 92 ? -27.424 0.821 19.486 1.00 48.59 92 PRO A N 1
ATOM 710 C CA . PRO A 1 92 ? -27.041 0.134 18.258 1.00 48.59 92 PRO A CA 1
ATOM 711 C C . PRO A 1 92 ? -27.813 0.690 17.054 1.00 48.59 92 PRO A C 1
ATOM 713 O O . PRO A 1 92 ? -29.038 0.619 16.989 1.00 48.59 92 PRO A O 1
ATOM 716 N N . PHE A 1 93 ? -27.087 1.229 16.074 1.00 54.56 93 PHE A N 1
ATOM 717 C CA . PHE A 1 93 ? -27.680 1.662 14.812 1.00 54.56 93 PHE A CA 1
ATOM 718 C C . PHE A 1 93 ? -27.993 0.456 13.915 1.00 54.56 93 PHE A C 1
ATOM 720 O O . PHE A 1 93 ? -27.155 -0.427 13.749 1.00 54.56 93 PHE A O 1
ATOM 727 N N . SER A 1 94 ? -29.221 0.478 13.379 1.00 52.66 94 SER A N 1
ATOM 728 C CA . SER A 1 94 ? -29.900 -0.426 12.435 1.00 52.66 94 SER A CA 1
ATOM 729 C C . SER A 1 94 ? -29.151 -1.688 11.989 1.00 52.66 94 SER A C 1
ATOM 731 O O . SER A 1 94 ? -28.110 -1.609 11.344 1.00 52.66 94 SER A O 1
ATOM 733 N N . GLU A 1 95 ? -29.800 -2.841 12.165 1.00 57.59 95 GLU A N 1
ATOM 734 C CA . GLU A 1 95 ? -29.417 -4.203 11.731 1.00 57.59 95 GLU A CA 1
ATOM 735 C C . GLU A 1 95 ? -29.046 -4.357 10.234 1.00 57.59 95 GLU A C 1
ATOM 737 O O . GLU A 1 95 ? -28.660 -5.429 9.766 1.00 57.59 95 GLU A O 1
ATOM 742 N N . ILE A 1 96 ? -29.140 -3.284 9.456 1.00 69.19 96 ILE A N 1
ATOM 743 C CA . ILE A 1 96 ? -28.947 -3.237 8.016 1.00 69.19 96 ILE A CA 1
ATOM 744 C C . ILE A 1 96 ? -27.649 -2.468 7.758 1.00 69.19 96 ILE A C 1
ATOM 746 O O . ILE A 1 96 ? -27.654 -1.254 7.586 1.00 69.19 96 ILE A O 1
ATOM 750 N N . GLY A 1 97 ? -26.513 -3.167 7.764 1.00 81.94 97 GLY A N 1
ATOM 751 C CA . GLY A 1 97 ? -25.234 -2.565 7.379 1.00 81.94 97 GLY A CA 1
ATOM 752 C C . GLY A 1 97 ? -25.278 -1.884 5.997 1.00 81.94 97 GLY A C 1
ATOM 753 O O . GLY A 1 97 ? -26.158 -2.126 5.171 1.00 81.94 97 GLY A O 1
ATOM 754 N N . VAL A 1 98 ? -24.280 -1.057 5.720 1.00 90.12 98 VAL A N 1
ATOM 755 C CA . VAL A 1 98 ? -24.142 -0.247 4.507 1.00 90.12 98 VAL A CA 1
ATOM 756 C C . VAL A 1 98 ? -23.456 -1.049 3.394 1.00 90.12 98 VAL A C 1
ATOM 758 O O . VAL A 1 98 ? -22.526 -1.817 3.647 1.00 90.12 98 VAL A O 1
ATOM 761 N N . GLY A 1 99 ? -23.909 -0.900 2.147 1.00 90.12 99 GLY A N 1
ATOM 762 C CA . GLY A 1 99 ? -23.252 -1.508 0.986 1.00 90.12 99 GLY A CA 1
ATOM 763 C C . GLY A 1 99 ? -21.889 -0.872 0.685 1.00 90.12 99 GLY A C 1
ATOM 764 O O . GLY A 1 99 ? -21.589 0.224 1.144 1.00 90.12 99 GLY A O 1
ATOM 765 N N . LEU A 1 100 ? -21.050 -1.536 -0.120 1.00 91.75 100 LEU A N 1
ATOM 766 C CA . LEU A 1 100 ? -19.727 -0.999 -0.485 1.00 91.75 100 LEU A CA 1
ATOM 767 C C . LEU A 1 100 ? -19.811 0.357 -1.208 1.00 91.75 100 LEU A C 1
ATOM 769 O O . LEU A 1 100 ? -18.939 1.199 -1.024 1.00 91.75 100 LEU A O 1
ATOM 773 N N . ILE A 1 101 ? -20.843 0.546 -2.035 1.00 91.75 101 ILE A N 1
ATOM 774 C CA . ILE A 1 101 ? -21.043 1.763 -2.836 1.00 91.75 101 ILE A CA 1
ATOM 775 C C . ILE A 1 101 ? -21.408 2.953 -1.939 1.00 91.75 101 ILE A C 1
ATOM 777 O O . ILE A 1 101 ? -20.924 4.057 -2.167 1.00 91.75 101 ILE A O 1
ATOM 781 N N . ASP A 1 102 ? -22.181 2.709 -0.881 1.00 89.81 102 ASP A N 1
ATOM 782 C CA . ASP A 1 102 ? -22.675 3.741 0.038 1.00 89.81 102 ASP A CA 1
ATOM 783 C C . ASP A 1 102 ? -21.722 3.978 1.231 1.00 89.81 102 ASP A C 1
ATOM 785 O O . ASP A 1 102 ? -22.020 4.727 2.165 1.00 89.81 102 ASP A O 1
ATOM 789 N N . LEU A 1 103 ? -20.560 3.316 1.239 1.00 92.06 103 LEU A N 1
ATOM 790 C CA . LEU A 1 103 ? -19.603 3.384 2.336 1.00 92.06 103 LEU A CA 1
ATOM 791 C C . LEU A 1 103 ? -18.734 4.647 2.247 1.00 92.06 103 LEU A C 1
ATOM 793 O O . LEU A 1 103 ? -17.766 4.708 1.487 1.00 92.06 103 LEU A O 1
ATOM 797 N N . LEU A 1 104 ? -19.043 5.637 3.083 1.00 92.38 104 LEU A N 1
ATOM 798 C CA . LEU A 1 104 ? -18.303 6.895 3.156 1.00 92.38 104 LEU A CA 1
ATOM 799 C C . LEU A 1 104 ? -16.951 6.761 3.893 1.00 92.38 104 LEU A C 1
ATOM 801 O O . LEU A 1 104 ? -16.737 5.818 4.667 1.00 92.38 104 LEU A O 1
ATOM 805 N N . PRO A 1 105 ? -16.001 7.695 3.684 1.00 90.56 105 PRO A N 1
ATOM 806 C CA . PRO A 1 105 ? -14.704 7.690 4.369 1.00 90.56 105 PRO A CA 1
ATOM 807 C C . PRO A 1 105 ? -14.783 7.682 5.905 1.00 90.56 105 PRO A C 1
ATOM 809 O O . PRO A 1 105 ? -13.900 7.108 6.559 1.00 90.56 105 PRO A O 1
ATOM 812 N N . GLU A 1 106 ? -15.831 8.287 6.459 1.00 90.81 106 GLU A N 1
ATOM 813 C CA . GLU A 1 106 ? -16.111 8.452 7.888 1.00 90.81 106 GLU A CA 1
ATOM 814 C C . GLU A 1 106 ? -16.820 7.235 8.497 1.00 90.81 106 GLU A C 1
ATOM 816 O O . GLU A 1 106 ? -16.993 7.176 9.713 1.00 90.81 106 GLU A O 1
ATOM 821 N N . HIS A 1 107 ? -17.205 6.250 7.680 1.00 93.19 107 HIS A N 1
ATOM 822 C CA . HIS A 1 107 ? -17.945 5.069 8.113 1.00 93.19 107 HIS A CA 1
ATOM 823 C C . HIS A 1 107 ? -17.036 3.912 8.542 1.00 93.19 107 HIS A C 1
ATOM 825 O O . HIS A 1 107 ? -15.960 3.662 7.988 1.00 93.19 107 HIS A O 1
ATOM 831 N N . CYS A 1 108 ? -17.503 3.169 9.540 1.00 93.69 108 CYS A N 1
ATOM 832 C CA . CYS A 1 108 ? -16.895 1.955 10.050 1.00 93.69 108 CYS A CA 1
ATOM 833 C C . CYS A 1 108 ? -16.867 0.895 8.955 1.00 93.69 108 CYS A C 1
ATOM 835 O O . CYS A 1 108 ? -17.900 0.499 8.410 1.00 93.69 108 CYS A O 1
ATOM 837 N N . ARG A 1 109 ? -15.668 0.383 8.688 1.00 95.19 109 ARG A N 1
ATOM 838 C CA . ARG A 1 109 ? -15.415 -0.583 7.614 1.00 95.19 109 ARG A CA 1
ATOM 839 C C . ARG A 1 109 ? -15.443 -2.032 8.086 1.00 95.19 109 ARG A C 1
ATOM 841 O O . ARG A 1 109 ? -14.851 -2.891 7.438 1.00 95.19 109 ARG A O 1
ATOM 848 N N . PHE A 1 110 ? -16.064 -2.307 9.230 1.00 94.38 110 PHE A N 1
ATOM 849 C CA . PHE A 1 110 ? -16.162 -3.672 9.728 1.00 94.38 110 PHE A CA 1
ATOM 850 C C . PHE A 1 110 ? -17.170 -4.459 8.879 1.00 94.38 110 PHE A C 1
ATOM 852 O O . PHE A 1 110 ? -18.310 -4.001 8.764 1.00 94.38 110 PHE A O 1
ATOM 859 N N . PRO A 1 111 ? -16.771 -5.581 8.256 1.00 94.00 111 PRO A N 1
ATOM 860 C CA . PRO A 1 111 ? -17.664 -6.371 7.419 1.00 94.00 111 PRO A CA 1
ATOM 861 C C . PRO A 1 111 ? -18.661 -7.168 8.272 1.00 94.00 111 PRO A C 1
ATOM 863 O O . PRO A 1 111 ? -18.296 -7.739 9.296 1.00 94.00 111 PRO A O 1
ATOM 866 N N . ILE A 1 112 ? -19.911 -7.222 7.823 1.00 91.69 112 ILE A N 1
ATOM 867 C CA . ILE A 1 112 ? -21.017 -7.971 8.421 1.00 91.69 112 ILE A CA 1
ATOM 868 C C . ILE A 1 112 ? -21.558 -8.938 7.361 1.00 91.69 112 ILE A C 1
ATOM 870 O O . ILE A 1 112 ? -21.857 -8.530 6.234 1.00 91.69 112 ILE A O 1
ATOM 874 N N . GLY A 1 113 ? -21.709 -10.207 7.745 1.00 86.56 113 GLY A N 1
ATOM 875 C CA . GLY A 1 113 ? -22.168 -11.288 6.871 1.00 86.56 113 GLY A CA 1
ATOM 876 C C . GLY A 1 113 ? -21.055 -11.923 6.032 1.00 86.56 113 GLY A C 1
ATOM 877 O O . GLY A 1 113 ? -19.903 -11.492 6.065 1.00 86.56 113 GLY A O 1
ATOM 878 N N . ASP A 1 114 ? -21.428 -12.945 5.259 1.00 84.75 114 ASP A N 1
ATOM 879 C CA . ASP A 1 114 ? -20.504 -13.772 4.482 1.00 84.75 114 ASP A CA 1
ATOM 880 C C . ASP A 1 114 ? -20.813 -13.741 2.972 1.00 84.75 114 ASP A C 1
ATOM 882 O O . ASP A 1 114 ? -21.958 -13.622 2.527 1.00 84.75 114 ASP A O 1
ATOM 886 N N . GLY A 1 115 ? -19.772 -13.899 2.150 1.00 80.38 115 GLY A N 1
ATOM 887 C CA . GLY A 1 115 ? -19.909 -14.166 0.715 1.00 80.38 115 GLY A CA 1
ATOM 888 C C . GLY A 1 115 ? -20.341 -12.966 -0.139 1.00 80.38 115 GLY A C 1
ATOM 889 O O . GLY A 1 115 ? -19.672 -11.937 -0.168 1.00 80.38 115 GLY A O 1
ATOM 890 N N . ARG A 1 116 ? -21.413 -13.128 -0.930 1.00 76.06 116 ARG A N 1
ATOM 891 C CA . ARG A 1 116 ? -21.853 -12.138 -1.941 1.00 76.06 116 ARG A CA 1
ATOM 892 C C . ARG A 1 116 ? -22.661 -10.970 -1.367 1.00 76.06 116 ARG A C 1
ATOM 894 O O . ARG A 1 116 ? -22.867 -9.992 -2.076 1.00 76.06 116 ARG A O 1
ATOM 901 N N . ALA A 1 117 ? -23.106 -11.067 -0.116 1.00 82.31 117 ALA A N 1
ATOM 902 C CA . ALA A 1 117 ? -23.929 -10.061 0.556 1.00 82.31 117 ALA A CA 1
ATOM 903 C C . ALA A 1 117 ? -23.177 -9.376 1.710 1.00 82.31 117 ALA A C 1
ATOM 905 O O . ALA A 1 117 ? -23.786 -9.017 2.716 1.00 82.31 117 ALA A O 1
ATOM 906 N N . ILE A 1 118 ? -21.854 -9.210 1.581 1.00 90.50 118 ILE A N 1
ATOM 907 C CA . ILE A 1 118 ? -21.066 -8.484 2.581 1.00 90.50 118 ILE A CA 1
ATOM 908 C C . ILE A 1 118 ? -21.567 -7.042 2.644 1.00 90.50 118 ILE A C 1
ATOM 910 O O . ILE A 1 118 ? -21.546 -6.306 1.653 1.00 90.50 118 ILE A O 1
ATOM 914 N N . ARG A 1 119 ? -21.992 -6.650 3.841 1.00 92.69 119 ARG A N 1
ATOM 915 C CA . ARG A 1 119 ? -22.287 -5.268 4.210 1.00 92.69 119 ARG A CA 1
ATOM 916 C C . ARG A 1 119 ? -21.226 -4.776 5.180 1.00 92.69 119 ARG A C 1
ATOM 918 O O . ARG A 1 119 ? -20.431 -5.552 5.697 1.00 92.69 119 ARG A O 1
ATOM 925 N N . TYR A 1 120 ? -21.198 -3.480 5.422 1.00 94.38 120 TYR A N 1
ATOM 926 C CA . TYR A 1 120 ? -20.281 -2.844 6.353 1.00 94.38 120 TYR A CA 1
ATOM 927 C C . TYR A 1 120 ? -21.067 -2.206 7.487 1.00 94.38 120 TYR A C 1
ATOM 929 O O . TYR A 1 120 ? -22.182 -1.745 7.287 1.00 94.38 120 TYR A O 1
ATOM 937 N N . CYS A 1 121 ? -20.488 -2.150 8.679 1.00 93.69 121 CYS A N 1
ATOM 938 C CA . CYS A 1 121 ? -21.146 -1.576 9.849 1.00 93.69 121 CYS A CA 1
ATOM 939 C C . CYS A 1 121 ? -21.693 -0.159 9.605 1.00 93.69 121 CYS A C 1
ATOM 941 O O . CYS A 1 121 ? -22.786 0.147 10.063 1.00 93.69 121 CYS A O 1
ATOM 943 N N . GLY A 1 122 ? -20.969 0.709 8.892 1.00 91.19 122 GLY A N 1
ATOM 944 C CA . GLY A 1 122 ? -21.494 2.027 8.518 1.00 91.19 122 GLY A CA 1
ATOM 945 C C . GLY A 1 122 ? -21.496 3.074 9.637 1.00 91.19 122 GLY A C 1
ATOM 946 O O . GLY A 1 122 ? -21.503 4.262 9.345 1.00 91.19 122 GLY A O 1
ATOM 947 N N . ALA A 1 123 ? -21.416 2.666 10.906 1.00 91.19 123 ALA A N 1
ATOM 948 C CA . ALA A 1 123 ? -21.371 3.588 12.041 1.00 91.19 123 ALA A CA 1
ATOM 949 C C . ALA A 1 123 ? -20.168 4.552 11.965 1.00 91.19 123 ALA A C 1
ATOM 951 O O . ALA A 1 123 ? -19.128 4.169 11.427 1.00 91.19 123 ALA A O 1
ATOM 952 N N . PRO A 1 124 ? -20.238 5.763 12.543 1.00 91.69 124 PRO A N 1
ATOM 953 C CA . PRO A 1 124 ? -19.117 6.697 12.538 1.00 91.69 124 PRO A CA 1
ATOM 954 C C . PRO A 1 124 ? -17.823 6.082 13.087 1.00 91.69 124 PRO A C 1
ATOM 956 O O . PRO A 1 124 ? -17.812 5.370 14.099 1.00 91.69 124 PRO A O 1
ATOM 959 N N . ARG A 1 125 ? -16.711 6.349 12.402 1.00 91.50 125 ARG A N 1
ATOM 960 C CA . ARG A 1 125 ? -15.374 5.909 12.810 1.00 91.50 125 ARG A CA 1
ATOM 961 C C . ARG A 1 125 ? -14.974 6.553 14.132 1.00 91.50 125 ARG A C 1
ATOM 963 O O . ARG A 1 125 ? -15.256 7.718 14.398 1.00 91.50 125 ARG A O 1
ATOM 970 N N . LEU A 1 126 ? -14.260 5.788 14.952 1.00 88.69 126 LEU A N 1
ATOM 971 C CA . LEU A 1 126 ? -13.737 6.279 16.219 1.00 88.69 126 LEU A CA 1
ATOM 972 C C . LEU A 1 126 ? -12.584 7.266 15.970 1.00 88.69 126 LEU A C 1
ATOM 974 O O . LEU A 1 126 ? -11.493 6.852 15.570 1.00 88.69 126 LEU A O 1
ATOM 978 N N . TYR A 1 127 ? -12.801 8.549 16.258 1.00 86.56 127 TYR A N 1
ATOM 979 C CA . TYR A 1 127 ? -11.749 9.568 16.238 1.00 86.56 127 TYR A CA 1
ATOM 980 C C . TYR A 1 127 ? -10.989 9.575 17.567 1.00 86.56 127 TYR A C 1
ATOM 982 O O . TYR A 1 127 ? -11.552 9.883 18.617 1.00 86.56 127 TYR A O 1
ATOM 990 N N . LYS A 1 128 ? -9.705 9.210 17.526 1.00 78.94 128 LYS A N 1
ATOM 991 C CA . LYS A 1 128 ? -8.789 9.235 18.674 1.00 78.94 128 LYS A CA 1
ATOM 992 C C . LYS A 1 128 ? -7.396 9.692 18.226 1.00 78.94 128 LYS A C 1
ATOM 994 O O . LYS A 1 128 ? -6.585 8.864 17.785 1.00 78.94 128 LYS A O 1
ATOM 999 N N . PRO A 1 129 ? -7.103 10.999 18.348 1.00 76.69 129 PRO A N 1
ATOM 1000 C CA . PRO A 1 129 ? -5.780 11.552 18.089 1.00 76.69 129 PRO A CA 1
ATOM 1001 C C . PRO A 1 129 ? -4.700 10.802 18.873 1.00 76.69 129 PRO A C 1
ATOM 1003 O O . PRO A 1 129 ? -4.901 10.418 20.021 1.00 76.69 129 PRO A O 1
ATOM 1006 N N . GLY A 1 130 ? -3.552 10.561 18.241 1.00 74.12 130 GLY A N 1
ATOM 1007 C CA . GLY A 1 130 ? -2.413 9.877 18.865 1.00 74.12 130 GLY A CA 1
ATOM 1008 C C . GLY A 1 130 ? -2.482 8.346 18.861 1.00 74.12 130 GLY A C 1
ATOM 1009 O O . GLY A 1 130 ? -1.434 7.711 18.936 1.00 74.12 130 GLY A O 1
ATOM 1010 N N . MET A 1 131 ? -3.661 7.733 18.698 1.00 71.12 131 MET A N 1
ATOM 1011 C CA . MET A 1 131 ? -3.788 6.267 18.661 1.00 71.12 131 MET A CA 1
ATOM 1012 C C . MET A 1 131 ? -3.643 5.682 17.246 1.00 71.12 131 MET A C 1
ATOM 1014 O O . MET A 1 131 ? -3.103 4.588 17.074 1.00 71.12 131 MET A O 1
ATOM 1018 N N . PHE A 1 132 ? -4.079 6.424 16.224 1.00 76.75 132 PHE A N 1
ATOM 1019 C CA . PHE A 1 132 ? -3.989 6.039 14.811 1.00 76.75 132 PHE A CA 1
ATOM 1020 C C . PHE A 1 132 ? -3.162 7.055 14.019 1.00 76.75 132 PHE A C 1
ATOM 1022 O O . PHE A 1 132 ? -3.090 8.225 14.390 1.00 76.75 132 PHE A O 1
ATOM 1029 N N . SER A 1 133 ? -2.533 6.621 12.922 1.00 72.44 133 SER A N 1
ATOM 1030 C CA . SER A 1 133 ? -1.638 7.466 12.111 1.00 72.44 133 SER A CA 1
ATOM 1031 C C . SER A 1 133 ? -2.320 8.693 11.502 1.00 72.44 133 SER A C 1
ATOM 1033 O O . SER A 1 133 ? -1.667 9.701 11.268 1.00 72.44 133 SER A O 1
ATOM 1035 N N . ASP A 1 134 ? -3.618 8.588 11.244 1.00 78.00 134 ASP A N 1
ATOM 1036 C CA . ASP A 1 134 ? -4.526 9.619 10.736 1.00 78.00 134 ASP A CA 1
ATOM 1037 C C . ASP A 1 134 ? -5.472 10.149 11.834 1.00 78.00 134 ASP A C 1
ATOM 1039 O O . ASP A 1 134 ? -6.389 10.912 11.549 1.00 78.00 134 ASP A O 1
ATOM 1043 N N . GLY A 1 135 ? -5.279 9.734 13.092 1.00 81.38 135 GLY A N 1
ATOM 1044 C CA . GLY A 1 135 ? -6.160 10.073 14.213 1.00 81.38 135 GLY A CA 1
ATOM 1045 C C . GLY A 1 135 ? -7.520 9.363 14.205 1.00 81.38 135 GLY A C 1
ATOM 1046 O O . GLY A 1 135 ? -8.319 9.608 15.104 1.00 81.38 135 GLY A O 1
ATOM 1047 N N . CYS A 1 136 ? -7.788 8.464 13.249 1.00 85.25 136 CYS A N 1
ATOM 1048 C CA . CYS A 1 136 ? -9.096 7.835 13.054 1.00 85.25 136 CYS A CA 1
ATOM 1049 C C . CYS A 1 136 ? -8.995 6.304 12.947 1.00 85.25 136 CYS A C 1
ATOM 1051 O O . CYS A 1 136 ? -8.381 5.764 12.028 1.00 85.25 136 CYS A O 1
ATOM 1053 N N . SER A 1 137 ? -9.681 5.571 13.826 1.00 89.25 137 SER A N 1
ATOM 1054 C CA . SER A 1 137 ? -9.822 4.115 13.684 1.00 89.25 137 SER A CA 1
ATOM 1055 C C . SER A 1 137 ? -10.534 3.790 12.373 1.00 89.25 137 SER A C 1
ATOM 1057 O O . SER A 1 137 ? -11.487 4.486 12.039 1.00 89.25 137 SER A O 1
ATOM 1059 N N . PRO A 1 138 ? -10.166 2.741 11.615 1.00 93.00 138 PRO A N 1
ATOM 1060 C CA . PRO A 1 138 ? -10.970 2.255 10.482 1.00 93.00 138 PRO A CA 1
ATOM 1061 C C . PRO A 1 138 ? -12.370 1.766 10.886 1.00 93.00 138 PRO A C 1
ATOM 1063 O O . PRO A 1 138 ? -13.223 1.548 10.023 1.00 93.00 138 PRO A O 1
ATOM 1066 N N . TYR A 1 139 ? -12.605 1.596 12.185 1.00 93.44 139 TYR A N 1
ATOM 1067 C CA . TYR A 1 139 ? -13.821 1.034 12.739 1.00 93.44 139 TYR A CA 1
ATOM 1068 C C . TYR A 1 139 ? -14.489 2.001 13.725 1.00 93.44 139 TYR A C 1
ATOM 1070 O O . TYR A 1 139 ? -13.858 2.924 14.242 1.00 93.44 139 TYR A O 1
ATOM 1078 N N . CYS A 1 140 ? -15.768 1.775 14.013 1.00 91.88 140 CYS A N 1
ATOM 1079 C CA . CYS A 1 140 ? -16.447 2.395 15.147 1.00 91.88 140 CYS A CA 1
ATOM 1080 C C . CYS A 1 140 ? -15.853 1.879 16.466 1.00 91.88 140 CYS A C 1
ATOM 1082 O O . CYS A 1 140 ? -14.975 1.010 16.477 1.00 91.88 140 CYS A O 1
ATOM 1084 N N . GLU A 1 141 ? -16.315 2.408 17.594 1.00 89.31 141 GLU A N 1
ATOM 1085 C CA . GLU A 1 141 ? -15.787 2.033 18.903 1.00 89.31 141 GLU A CA 1
ATOM 1086 C C . GLU A 1 141 ? -15.882 0.528 19.186 1.00 89.31 141 GLU A C 1
ATOM 1088 O O . GLU A 1 141 ? -14.883 -0.095 19.546 1.00 89.31 141 GLU A O 1
ATOM 1093 N N . GLU A 1 142 ? -17.048 -0.069 18.964 1.00 89.44 142 GLU A N 1
ATOM 1094 C CA . GLU A 1 142 ? -17.302 -1.486 19.222 1.00 89.44 142 GLU A CA 1
ATOM 1095 C C . GLU A 1 142 ? -16.392 -2.396 18.387 1.00 89.44 142 GLU A C 1
ATOM 1097 O O . GLU A 1 142 ? -15.640 -3.216 18.916 1.00 89.44 142 GLU A O 1
ATOM 1102 N N . HIS A 1 143 ? -16.365 -2.182 17.075 1.00 92.12 143 HIS A N 1
ATOM 1103 C CA . HIS A 1 143 ? -15.530 -2.965 16.169 1.00 92.12 143 HIS A CA 1
ATOM 1104 C C . HIS A 1 143 ? -14.033 -2.685 16.350 1.00 92.12 143 HIS A C 1
ATOM 1106 O O . HIS A 1 143 ? -13.197 -3.556 16.104 1.00 92.12 143 HIS A O 1
ATOM 1112 N N . THR A 1 144 ? -13.669 -1.507 16.867 1.00 90.56 144 THR A N 1
ATOM 1113 C CA . THR A 1 144 ? -12.299 -1.253 17.321 1.00 90.56 144 THR A CA 1
ATOM 1114 C C . THR A 1 144 ? -11.952 -2.165 18.497 1.00 90.56 144 THR A C 1
ATOM 1116 O O . THR A 1 144 ? -10.882 -2.765 18.475 1.00 90.56 144 THR A O 1
ATOM 1119 N N . ARG A 1 145 ? -12.840 -2.340 19.486 1.00 84.25 145 ARG A N 1
ATOM 1120 C CA . ARG A 1 145 ? -12.606 -3.252 20.627 1.00 84.25 145 ARG A CA 1
ATOM 1121 C C . ARG A 1 145 ? -12.449 -4.708 20.171 1.00 84.25 145 ARG A C 1
ATOM 1123 O O . ARG A 1 145 ? -11.595 -5.419 20.695 1.00 84.25 145 ARG A O 1
ATOM 1130 N N . LEU A 1 146 ? -13.223 -5.136 19.171 1.00 85.19 146 LEU A N 1
ATOM 1131 C CA . LEU A 1 146 ? -13.144 -6.493 18.613 1.00 85.19 146 LEU A CA 1
ATOM 1132 C C . LEU A 1 146 ? -11.839 -6.740 17.843 1.00 85.19 146 LEU A C 1
ATOM 1134 O O . LEU A 1 146 ? -11.199 -7.778 18.011 1.00 85.19 146 LEU A O 1
ATOM 1138 N N . CYS A 1 147 ? -11.425 -5.790 17.001 1.00 88.12 147 CYS A N 1
ATOM 1139 C CA . CYS A 1 147 ? -10.230 -5.947 16.170 1.00 88.12 147 CYS A CA 1
ATOM 1140 C C . CYS A 1 147 ? -8.921 -5.657 16.916 1.00 88.12 147 CYS A C 1
ATOM 1142 O O . CYS A 1 147 ? -7.881 -6.239 16.593 1.00 88.12 147 CYS A O 1
ATOM 1144 N N . TYR A 1 148 ? -8.945 -4.749 17.891 1.00 83.00 148 TYR A N 1
ATOM 1145 C CA . TYR A 1 148 ? -7.764 -4.322 18.630 1.00 83.00 148 TYR A CA 1
ATOM 1146 C C . TYR A 1 148 ? -7.806 -4.874 20.052 1.00 83.00 148 TYR A C 1
ATOM 1148 O O . TYR A 1 148 ? -8.398 -4.298 20.958 1.00 83.00 148 TYR A O 1
ATOM 1156 N N . VAL A 1 149 ? -7.094 -5.983 20.259 1.00 70.75 149 VAL A N 1
ATOM 1157 C CA . VAL A 1 149 ? -6.788 -6.473 21.606 1.00 70.75 149 VAL A CA 1
ATOM 1158 C C . VAL A 1 149 ? -5.954 -5.406 22.332 1.00 70.75 149 VAL A C 1
ATOM 1160 O O . VAL A 1 149 ? -4.931 -4.987 21.769 1.00 70.75 149 VAL A O 1
ATOM 1163 N N . PRO A 1 150 ? -6.325 -5.002 23.564 1.00 66.69 150 PRO A N 1
ATOM 1164 C CA . PRO A 1 150 ? -5.540 -4.068 24.361 1.00 66.69 150 PRO A CA 1
ATOM 1165 C C . PRO A 1 150 ? -4.068 -4.483 24.408 1.00 66.69 150 PRO A C 1
ATOM 1167 O O . PRO A 1 150 ? -3.734 -5.669 24.537 1.00 66.69 150 PRO A O 1
ATOM 1170 N N . LEU A 1 151 ? -3.168 -3.505 24.276 1.00 63.72 151 LEU A N 1
ATOM 1171 C CA . LEU A 1 151 ? -1.723 -3.750 24.242 1.00 63.72 151 LEU A CA 1
ATOM 1172 C C . LEU A 1 151 ? -1.250 -4.545 25.466 1.00 63.72 151 LEU A C 1
ATOM 1174 O O . LEU A 1 151 ? -0.381 -5.404 25.327 1.00 63.72 151 LEU A O 1
ATOM 1178 N N . GLU A 1 152 ? -1.872 -4.321 26.618 1.00 72.00 152 GLU A N 1
ATOM 1179 C CA . GLU A 1 152 ? -1.621 -5.008 27.886 1.00 72.00 152 GLU A CA 1
ATOM 1180 C C . GLU A 1 152 ? -1.821 -6.524 27.769 1.00 72.00 152 GLU A C 1
ATOM 1182 O O . GLU A 1 152 ? -0.888 -7.294 28.002 1.00 72.00 152 GLU A O 1
ATOM 1187 N N . ALA A 1 153 ? -2.977 -6.972 27.268 1.00 69.88 153 ALA A N 1
ATOM 1188 C CA . ALA A 1 153 ? -3.258 -8.393 27.061 1.00 69.88 153 ALA A CA 1
ATOM 1189 C C . ALA A 1 153 ? -2.280 -9.035 26.056 1.00 69.88 153 ALA A C 1
ATOM 1191 O O . ALA A 1 153 ? -1.903 -10.208 26.171 1.00 69.88 153 ALA A O 1
ATOM 1192 N N . ARG A 1 154 ? -1.804 -8.265 25.067 1.00 66.75 154 ARG A N 1
ATOM 1193 C CA . ARG A 1 154 ? -0.768 -8.727 24.130 1.00 66.75 154 ARG A CA 1
ATOM 1194 C C . ARG A 1 154 ? 0.607 -8.841 24.798 1.00 66.75 154 ARG A C 1
ATOM 1196 O O . ARG A 1 154 ? 1.352 -9.778 24.486 1.00 66.75 154 ARG A O 1
ATOM 1203 N N . GLN A 1 155 ? 0.957 -7.913 25.686 1.00 78.00 155 GLN A N 1
ATOM 1204 C CA . GLN A 1 155 ? 2.208 -7.939 26.447 1.00 78.00 155 GLN A CA 1
ATOM 1205 C C . GLN A 1 155 ? 2.225 -9.093 27.453 1.00 78.00 155 GLN A C 1
ATOM 1207 O O . GLN A 1 155 ? 3.200 -9.847 27.486 1.00 78.00 155 GLN A O 1
ATOM 1212 N N . GLU A 1 156 ? 1.128 -9.316 28.175 1.00 82.44 156 GLU A N 1
ATOM 1213 C CA . GLU A 1 156 ? 0.989 -10.406 29.142 1.00 82.44 156 GLU A CA 1
ATOM 1214 C C . GLU A 1 156 ? 1.164 -11.779 28.471 1.00 82.44 156 GLU A C 1
ATOM 1216 O O . GLU A 1 156 ? 1.975 -12.602 28.905 1.00 82.44 156 GLU A O 1
ATOM 1221 N N . ARG A 1 157 ? 0.504 -12.008 27.324 1.00 79.88 157 ARG A N 1
ATOM 1222 C CA . ARG A 1 157 ? 0.683 -13.237 26.524 1.00 79.88 157 ARG A CA 1
ATOM 1223 C C . ARG A 1 157 ? 2.137 -13.447 26.093 1.00 79.88 157 ARG A C 1
ATOM 1225 O O . ARG A 1 157 ? 2.614 -14.583 26.037 1.00 79.88 157 ARG A O 1
ATOM 1232 N N . LYS A 1 158 ? 2.860 -12.367 25.780 1.00 82.38 158 LYS A N 1
ATOM 1233 C CA . LYS A 1 158 ? 4.275 -12.423 25.382 1.00 82.38 158 LYS A CA 1
ATOM 1234 C C . LYS A 1 158 ? 5.186 -12.748 26.568 1.00 82.38 158 LYS A C 1
ATOM 1236 O O . LYS A 1 158 ? 6.123 -13.528 26.394 1.00 82.38 158 LYS A O 1
ATOM 1241 N N . LEU A 1 159 ? 4.910 -12.188 27.747 1.00 88.94 159 LEU A N 1
ATOM 1242 C CA . LEU A 1 159 ? 5.620 -12.507 28.988 1.00 88.94 159 LEU A CA 1
ATOM 1243 C C . LEU A 1 159 ? 5.401 -13.973 29.384 1.00 88.94 159 LEU A C 1
ATOM 1245 O O . LEU A 1 159 ? 6.382 -14.686 29.585 1.00 88.94 159 LEU A O 1
ATOM 1249 N N . LYS A 1 160 ? 4.152 -14.459 29.356 1.00 87.88 160 LYS A N 1
ATOM 1250 C CA . LYS A 1 160 ? 3.817 -15.872 29.618 1.00 87.88 160 LYS A CA 1
ATOM 1251 C C . LYS A 1 160 ? 4.541 -16.831 28.668 1.00 87.88 160 LYS A C 1
ATOM 1253 O O . LYS A 1 160 ? 5.103 -17.832 29.108 1.00 87.88 160 LYS A O 1
ATOM 1258 N N . ARG A 1 161 ? 4.598 -16.515 27.365 1.00 86.88 161 ARG A N 1
ATOM 1259 C CA . ARG A 1 161 ? 5.367 -17.311 26.385 1.00 86.88 161 ARG A CA 1
ATOM 1260 C C . ARG A 1 161 ? 6.861 -17.347 26.714 1.00 86.88 161 ARG A C 1
ATOM 1262 O O . ARG A 1 161 ? 7.432 -18.429 26.758 1.00 86.88 161 ARG A O 1
ATOM 1269 N N . LYS A 1 162 ? 7.471 -16.194 27.013 1.00 87.31 162 LYS A N 1
ATOM 1270 C CA . LYS A 1 162 ? 8.887 -16.130 27.412 1.00 87.31 162 LYS A CA 1
ATOM 1271 C C . LYS A 1 162 ? 9.172 -16.945 28.674 1.00 87.31 162 LYS A C 1
ATOM 1273 O O . LYS A 1 162 ? 10.158 -17.669 28.698 1.00 87.31 162 LYS A O 1
ATOM 1278 N N . GLN A 1 163 ? 8.324 -16.850 29.699 1.00 86.44 163 GLN A N 1
ATOM 1279 C CA . GLN A 1 163 ? 8.483 -17.625 30.934 1.00 86.44 163 GLN A CA 1
ATOM 1280 C C . GLN A 1 163 ? 8.404 -19.133 30.666 1.00 86.44 163 GLN A C 1
ATOM 1282 O O . GLN A 1 163 ? 9.246 -19.883 31.155 1.00 86.44 163 GLN A O 1
ATOM 1287 N N . LYS A 1 164 ? 7.461 -19.576 29.823 1.00 85.06 164 LYS A N 1
ATOM 1288 C CA . LYS A 1 164 ? 7.347 -20.984 29.411 1.00 85.06 164 LYS A CA 1
ATOM 1289 C C . LYS A 1 164 ? 8.575 -21.468 28.634 1.00 85.06 164 LYS A C 1
ATOM 1291 O O . LYS A 1 164 ? 9.038 -22.582 28.863 1.00 85.06 164 LYS A O 1
ATOM 1296 N N . ASP A 1 165 ? 9.117 -20.638 27.745 1.00 83.19 165 ASP A N 1
ATOM 1297 C CA . ASP A 1 165 ? 10.329 -20.963 26.985 1.00 83.19 165 ASP A CA 1
ATOM 1298 C C . ASP A 1 165 ? 11.568 -21.049 27.888 1.00 83.19 165 ASP A C 1
ATOM 1300 O O . ASP A 1 165 ? 12.383 -21.953 27.722 1.00 83.19 165 ASP A O 1
ATOM 1304 N N . VAL A 1 166 ? 11.697 -20.151 28.872 1.00 82.44 166 VAL A N 1
ATOM 1305 C CA . VAL A 1 166 ? 12.767 -20.202 29.884 1.00 82.44 166 VAL A CA 1
ATOM 1306 C C . VAL A 1 166 ? 12.634 -21.458 30.749 1.00 82.44 166 VAL A C 1
ATOM 1308 O O . VAL A 1 166 ? 13.621 -22.162 30.940 1.00 82.44 166 VAL A O 1
ATOM 1311 N N . ALA A 1 167 ? 11.422 -21.795 31.201 1.00 76.44 167 ALA A N 1
ATOM 1312 C CA . ALA A 1 167 ? 11.163 -23.013 31.968 1.00 76.44 167 ALA A CA 1
ATOM 1313 C C . ALA A 1 167 ? 11.499 -24.290 31.177 1.00 76.44 167 ALA A C 1
ATOM 1315 O O . ALA A 1 167 ? 12.061 -25.225 31.738 1.00 76.44 167 ALA A O 1
ATOM 1316 N N . ARG A 1 168 ? 11.227 -24.320 29.864 1.00 76.38 168 ARG A N 1
ATOM 1317 C CA . ARG A 1 168 ? 11.607 -25.436 28.976 1.00 76.38 168 ARG A CA 1
ATOM 1318 C C . ARG A 1 168 ? 13.108 -25.540 28.714 1.00 76.38 168 ARG A C 1
ATOM 1320 O O . ARG A 1 168 ? 13.585 -26.622 28.403 1.00 76.38 168 ARG A O 1
ATOM 1327 N N . ARG A 1 169 ? 13.839 -24.426 28.793 1.00 72.00 169 ARG A N 1
ATOM 1328 C CA . ARG A 1 169 ? 15.291 -24.366 28.564 1.00 72.00 169 ARG A CA 1
ATOM 1329 C C . ARG A 1 169 ? 16.117 -24.592 29.825 1.00 72.00 169 ARG A C 1
ATOM 1331 O O . ARG A 1 169 ? 17.338 -24.490 29.740 1.00 72.00 169 ARG A O 1
ATOM 1338 N N . ARG A 1 170 ? 15.495 -24.878 30.977 1.00 59.16 170 ARG A N 1
ATOM 1339 C CA . ARG A 1 170 ? 16.247 -25.268 32.173 1.00 59.16 170 ARG A CA 1
ATOM 1340 C C . ARG A 1 170 ? 17.079 -26.508 31.815 1.00 59.16 170 ARG A C 1
ATOM 1342 O O . ARG A 1 170 ? 16.483 -27.514 31.428 1.00 59.16 170 ARG A O 1
ATOM 1349 N N . PRO A 1 171 ? 18.421 -26.435 31.874 1.00 59.44 171 PRO A N 1
ATOM 1350 C CA . PRO A 1 171 ? 19.251 -27.596 31.609 1.00 59.44 171 PRO A CA 1
ATOM 1351 C C . PRO A 1 171 ? 18.853 -28.672 32.615 1.00 59.44 171 PRO A C 1
ATOM 1353 O O . PRO A 1 171 ? 18.785 -28.394 33.815 1.00 59.44 171 PRO A O 1
ATOM 1356 N N . GLN A 1 172 ? 18.531 -29.872 32.122 1.00 59.44 172 GLN A N 1
ATOM 1357 C CA . GLN A 1 172 ? 18.450 -31.041 32.985 1.00 59.44 172 GLN A CA 1
ATOM 1358 C C . GLN A 1 172 ? 19.795 -31.101 33.701 1.00 59.44 172 GLN A C 1
ATOM 1360 O O . GLN A 1 172 ? 20.830 -31.218 33.045 1.00 59.44 172 GLN A O 1
ATOM 1365 N N . GLN A 1 173 ? 19.792 -30.883 35.016 1.00 57.31 173 GLN A N 1
ATOM 1366 C CA . GLN A 1 173 ? 20.981 -31.089 35.823 1.00 57.31 173 GLN A CA 1
ATOM 1367 C C . GLN A 1 173 ? 21.384 -32.541 35.591 1.00 57.31 173 GLN A C 1
ATOM 1369 O O . GLN A 1 173 ? 20.698 -33.458 36.032 1.00 57.31 173 GLN A O 1
ATOM 1374 N N . ILE A 1 174 ? 22.446 -32.734 34.810 1.00 59.53 174 ILE A N 1
ATOM 1375 C CA . ILE A 1 174 ? 23.102 -34.023 34.663 1.00 59.53 174 ILE A CA 1
ATOM 1376 C C . ILE A 1 174 ? 23.654 -34.305 36.054 1.00 59.53 174 ILE A C 1
ATOM 1378 O O . ILE A 1 174 ? 24.616 -33.671 36.489 1.00 59.53 174 ILE A O 1
ATOM 1382 N N . ALA A 1 175 ? 22.952 -35.160 36.792 1.00 55.00 175 ALA A N 1
ATOM 1383 C CA . ALA A 1 175 ? 23.400 -35.666 38.071 1.00 55.00 175 ALA A CA 1
ATOM 1384 C C . ALA A 1 175 ? 24.661 -36.493 37.810 1.00 55.00 175 ALA A C 1
ATOM 1386 O O . ALA A 1 175 ? 24.584 -37.647 37.395 1.00 55.00 175 ALA A O 1
ATOM 1387 N N . TRP A 1 176 ? 25.828 -35.886 38.009 1.00 52.47 176 TRP A N 1
ATOM 1388 C CA . TRP A 1 176 ? 27.079 -36.621 38.126 1.00 52.47 176 TRP A CA 1
ATOM 1389 C C . TRP A 1 176 ? 27.065 -37.315 39.489 1.00 52.47 176 TRP A C 1
ATOM 1391 O O . TRP A 1 176 ? 27.491 -36.753 40.495 1.00 52.47 176 TRP A O 1
ATOM 1401 N N . GLY A 1 177 ? 26.453 -38.501 39.518 1.00 57.31 177 GLY A N 1
ATOM 1402 C CA . GLY A 1 177 ? 26.557 -39.446 40.623 1.00 57.31 177 GLY A CA 1
ATOM 1403 C C . GLY A 1 177 ? 28.016 -39.852 40.803 1.00 57.31 177 GLY A C 1
ATOM 1404 O O . GLY A 1 177 ? 28.696 -40.172 39.830 1.00 57.31 177 GLY A O 1
ATOM 1405 N N . GLY A 1 178 ? 28.479 -39.742 42.044 1.00 59.84 178 GLY A N 1
ATOM 1406 C CA . GLY A 1 178 ? 29.863 -39.948 42.434 1.00 59.84 178 GLY A CA 1
ATOM 1407 C C . GLY A 1 178 ? 30.324 -41.400 42.388 1.00 59.84 178 GLY A C 1
ATOM 1408 O O . GLY A 1 178 ? 29.525 -42.339 42.396 1.00 59.84 178 GLY A O 1
ATOM 1409 N N . LEU A 1 179 ? 31.646 -41.518 42.383 1.00 51.97 179 LEU A N 1
ATOM 1410 C CA . LEU A 1 179 ? 32.437 -42.673 42.785 1.00 51.97 179 LEU A CA 1
ATOM 1411 C C . LEU A 1 179 ? 33.517 -42.154 43.733 1.00 51.97 179 LEU A C 1
ATOM 1413 O O . LEU A 1 179 ? 34.087 -41.084 43.411 1.00 51.97 179 LEU A O 1
#

InterPro domains:
  IPR011681 GcrA cell cycle regulator [PF07750] (18-155)